Protein AF-A0A1J3GR93-F1 (afdb_monomer)

Solvent-accessible surface area (backbone atoms only — not comparable to full-atom values): 5992 Å² total; per-residue (Å²): 112,70,68,58,52,52,49,50,57,58,53,68,74,68,66,78,69,93,66,49,74,66,55,49,52,51,51,50,51,53,50,51,58,54,48,68,70,43,84,93,37,87,60,56,91,72,66,74,89,79,81,81,58,67,82,72,35,74,84,48,55,68,84,79,48,72,80,60,68,69,81,71,76,89,60,65,91,41,77,79,36,50,81,43,56,69,52,62,77,76,106

Radius of gyration: 19.02 Å; Cα contacts (8 Å, |Δi|>4): 25; chains: 1; bounding box: 36×36×48 Å

pLDDT: mean 72.53, std 13.61, range [43.25, 91.25]

Secondary structure (DSSP, 8-state):
-HHHHHHHHHHHTS------HHHHHHHHHHHHHHHHHSGGGTTGGG---PPPPHHHHSS-HHHHS-SS---SGGGTT-GGGHHHHHHHTT-

InterPro domains:
  IPR004158 Protein of unknown function DUF247, plant [PF03140] (49-91)
  IPR004158 Protein of unknown function DUF247, plant [PTHR31170] (22-90)

Sequence (91 aa):
FLTLMMRKKLQTQNQKPEETREEWVIWIKEKMEQVLRDEATTSWDKLCIYRVPHYLQENDKKSYFPQIVSLGPYHHGHEHLLPMDHHKWRA

Foldseek 3Di:
DVVVVVVVVVVVVPDDPPDDPVNVVVVVVVVVVVQVVPPVPPCVVVDDDDDDDPVVCPVPVPVRDDQEEDDDDPPPPDPNHVVCVVVVVVD

Structure (mmCIF, N/CA/C/O backbone):
data_AF-A0A1J3GR93-F1
#
_entry.id   AF-A0A1J3GR93-F1
#
loop_
_atom_site.group_PDB
_atom_site.id
_atom_site.type_symbol
_atom_site.label_atom_id
_atom_site.label_alt_id
_atom_site.label_comp_id
_atom_site.label_asym_id
_atom_site.label_entity_id
_atom_site.label_seq_id
_atom_site.pdbx_PDB_ins_code
_atom_site.Cartn_x
_atom_site.Cartn_y
_atom_site.Cartn_z
_atom_site.occupancy
_atom_site.B_iso_or_equiv
_atom_site.auth_seq_id
_atom_site.auth_comp_id
_atom_site.auth_asym_id
_atom_site.auth_atom_id
_atom_site.pdbx_PDB_model_num
ATOM 1 N N . PHE A 1 1 ? 23.641 22.801 31.674 1.00 57.09 1 PHE A N 1
ATOM 2 C CA . PHE A 1 1 ? 23.074 21.478 32.021 1.00 57.09 1 PHE A CA 1
ATOM 3 C C . PHE A 1 1 ? 21.774 21.165 31.274 1.00 57.09 1 PHE A C 1
ATOM 5 O O . PHE A 1 1 ? 21.748 20.164 30.568 1.00 57.09 1 PHE A O 1
ATOM 12 N N . LEU A 1 2 ? 20.741 22.018 31.324 1.00 45.84 2 LEU A N 1
ATOM 13 C CA . LEU A 1 2 ? 19.460 21.802 30.617 1.00 45.84 2 LEU A CA 1
ATOM 14 C C . LEU A 1 2 ? 19.587 21.581 29.097 1.00 45.84 2 LEU A C 1
ATOM 16 O O . LEU A 1 2 ? 18.989 20.658 28.554 1.00 45.84 2 LEU A O 1
ATOM 20 N N . THR A 1 3 ? 20.427 22.353 28.409 1.00 52.34 3 THR A N 1
ATOM 21 C CA . THR A 1 3 ? 20.661 22.222 26.959 1.00 52.34 3 THR A CA 1
ATOM 22 C C . THR A 1 3 ? 21.311 20.896 26.566 1.00 52.34 3 THR A C 1
ATOM 24 O O . THR A 1 3 ? 21.034 20.371 25.491 1.00 52.34 3 THR A O 1
ATOM 27 N N . LEU A 1 4 ? 22.144 20.320 27.438 1.00 55.59 4 LEU A N 1
ATOM 28 C CA . LEU A 1 4 ? 22.763 19.015 27.201 1.00 55.59 4 LEU A CA 1
ATOM 29 C C . LEU A 1 4 ? 21.732 17.885 27.342 1.00 55.59 4 LEU A C 1
ATOM 31 O O . LEU A 1 4 ? 21.758 16.935 26.564 1.00 55.59 4 LEU A O 1
ATOM 35 N N . MET A 1 5 ? 20.792 18.017 28.284 1.00 59.81 5 MET A N 1
ATOM 36 C CA . MET A 1 5 ? 19.685 17.068 28.439 1.00 59.81 5 MET A CA 1
ATOM 37 C C . MET A 1 5 ? 18.684 17.154 27.285 1.00 59.81 5 MET A C 1
ATOM 39 O O . MET A 1 5 ? 18.274 16.121 26.767 1.00 59.81 5 MET A O 1
ATOM 43 N N . MET A 1 6 ? 18.367 18.365 26.815 1.00 61.88 6 MET A N 1
ATOM 44 C CA . MET A 1 6 ? 17.535 18.584 25.623 1.00 61.88 6 MET A CA 1
ATOM 45 C C . MET A 1 6 ? 18.171 17.960 24.368 1.00 61.88 6 MET A C 1
ATOM 47 O O . MET A 1 6 ? 17.500 17.254 23.621 1.00 61.88 6 MET A O 1
ATOM 51 N N . ARG A 1 7 ? 19.486 18.147 24.167 1.00 53.78 7 ARG A N 1
ATOM 52 C CA . ARG A 1 7 ? 20.237 17.543 23.050 1.00 53.78 7 ARG A CA 1
ATOM 53 C C . ARG A 1 7 ? 20.288 16.018 23.128 1.00 53.78 7 ARG A C 1
ATOM 55 O O . ARG A 1 7 ? 20.063 15.369 22.113 1.00 53.78 7 ARG A O 1
ATOM 62 N N . LYS A 1 8 ? 20.506 15.444 24.319 1.00 51.50 8 LYS A N 1
ATOM 63 C CA . LYS A 1 8 ? 20.434 13.987 24.516 1.00 51.50 8 LYS A CA 1
ATOM 64 C C . LYS A 1 8 ? 19.043 13.442 24.195 1.00 51.50 8 LYS A C 1
ATOM 66 O O . LYS A 1 8 ? 18.969 12.430 23.510 1.00 51.50 8 LYS A O 1
ATOM 71 N N . LYS A 1 9 ? 17.971 14.125 24.621 1.00 51.94 9 LYS A N 1
ATOM 72 C CA . LYS A 1 9 ? 16.570 13.718 24.397 1.00 51.94 9 LYS A CA 1
ATOM 73 C C . LYS A 1 9 ? 16.163 13.761 22.916 1.00 51.94 9 LYS A C 1
ATOM 75 O O . LYS A 1 9 ? 15.435 12.889 22.460 1.00 51.94 9 LYS A O 1
ATOM 80 N N . LEU A 1 10 ? 16.678 14.733 22.157 1.00 52.84 10 LEU A N 1
ATOM 81 C CA . LEU A 1 10 ? 16.495 14.819 20.699 1.00 52.84 10 LEU A CA 1
ATOM 82 C C . LEU A 1 10 ? 17.309 13.757 19.939 1.00 52.84 10 LEU A C 1
ATOM 84 O O . LEU A 1 10 ? 16.848 13.239 18.929 1.00 52.84 10 LEU A O 1
ATOM 88 N N . GLN A 1 11 ? 18.500 13.399 20.432 1.00 49.50 11 GLN A N 1
ATOM 89 C CA . GLN A 1 11 ? 19.313 12.318 19.859 1.00 49.50 11 GLN A CA 1
ATOM 90 C C . GLN A 1 11 ? 18.739 10.925 20.155 1.00 49.50 11 GLN A C 1
ATOM 92 O O . GLN A 1 11 ? 18.854 10.042 19.311 1.00 49.50 11 GLN A O 1
ATOM 97 N N . THR A 1 12 ? 18.067 10.731 21.299 1.00 45.50 12 THR A N 1
ATOM 98 C CA . THR A 1 12 ? 17.422 9.443 21.633 1.00 45.50 12 THR A CA 1
ATOM 99 C C . THR A 1 12 ? 16.209 9.139 20.753 1.00 45.50 12 THR A C 1
ATOM 101 O O . THR A 1 12 ? 15.832 7.982 20.640 1.00 45.50 12 THR A O 1
ATOM 104 N N . GLN A 1 13 ? 15.605 10.145 20.112 1.00 45.56 13 GLN A N 1
ATOM 105 C CA . GLN A 1 13 ? 14.470 9.943 19.202 1.00 45.56 13 GLN A CA 1
ATOM 106 C C . GLN A 1 13 ? 14.864 9.575 17.762 1.00 45.56 13 GLN A C 1
ATOM 108 O O . GLN A 1 13 ? 13.994 9.179 16.999 1.00 45.56 13 GLN A O 1
ATOM 113 N N . ASN A 1 14 ? 16.144 9.682 17.385 1.00 44.09 14 ASN A N 1
ATOM 114 C CA . ASN A 1 14 ? 16.602 9.479 16.001 1.00 44.09 14 ASN A CA 1
ATOM 115 C C . ASN A 1 14 ? 17.547 8.280 15.820 1.00 44.09 14 ASN A C 1
ATOM 117 O O . ASN A 1 14 ? 18.182 8.144 14.775 1.00 44.09 14 ASN A O 1
ATOM 121 N N . GLN A 1 15 ? 17.664 7.401 16.814 1.00 43.25 15 GLN A N 1
ATOM 122 C CA . GLN A 1 15 ? 18.377 6.139 16.638 1.00 43.25 15 GLN A CA 1
ATOM 123 C C . GLN A 1 15 ? 17.406 5.102 16.081 1.00 43.25 15 GLN A C 1
ATOM 125 O O . GLN A 1 15 ? 16.623 4.523 16.827 1.00 43.25 15 GLN A O 1
ATOM 130 N N . LYS A 1 16 ? 17.449 4.899 14.760 1.00 47.31 16 LYS A N 1
ATOM 131 C CA . LYS A 1 16 ? 16.778 3.769 14.118 1.00 47.31 16 LYS A CA 1
ATOM 132 C C . LYS A 1 16 ? 17.508 2.485 14.546 1.00 47.31 16 LYS A C 1
ATOM 134 O O . LYS A 1 16 ? 18.706 2.386 14.266 1.00 47.31 16 LYS A O 1
ATOM 139 N N . PRO A 1 17 ? 16.850 1.552 15.252 1.00 46.09 17 PRO A N 1
ATOM 140 C CA . PRO A 1 17 ? 17.448 0.270 15.594 1.00 46.09 17 PRO A CA 1
ATOM 141 C C . PRO A 1 17 ? 17.775 -0.522 14.319 1.00 46.09 17 PRO A C 1
ATOM 143 O O . PRO A 1 17 ? 17.196 -0.291 13.253 1.00 46.09 17 PRO A O 1
ATOM 146 N N . GLU A 1 18 ? 18.696 -1.475 14.419 1.00 60.94 18 GLU A N 1
ATOM 147 C CA . GLU A 1 18 ? 18.769 -2.584 13.466 1.00 60.94 18 GLU A CA 1
ATOM 148 C C . GLU A 1 18 ? 17.526 -3.452 13.703 1.00 60.94 18 GLU A C 1
ATOM 150 O O . GLU A 1 18 ? 17.534 -4.365 14.516 1.00 60.94 18 GLU A O 1
ATOM 155 N N . GLU A 1 19 ? 16.407 -3.045 13.101 1.00 60.16 19 GLU A N 1
ATOM 156 C CA . GLU A 1 19 ? 15.084 -3.586 13.402 1.00 60.16 19 GLU A CA 1
ATOM 157 C C . GLU A 1 19 ? 14.892 -4.921 12.691 1.00 60.16 19 GLU A C 1
ATOM 159 O O . GLU A 1 19 ? 14.730 -4.993 11.467 1.00 60.16 19 GLU A O 1
ATOM 164 N N . THR A 1 20 ? 14.862 -5.994 13.474 1.00 76.00 20 THR A N 1
ATOM 165 C CA . THR A 1 20 ? 14.315 -7.261 12.995 1.00 76.00 20 THR A CA 1
ATOM 166 C C . THR A 1 20 ? 12.842 -7.069 12.619 1.00 76.00 20 THR A C 1
ATOM 168 O O . THR A 1 20 ? 12.134 -6.199 13.142 1.00 76.00 20 THR A O 1
ATOM 171 N N . ARG A 1 21 ? 12.345 -7.880 11.679 1.00 70.62 21 ARG A N 1
ATOM 172 C CA . ARG A 1 21 ? 10.949 -7.806 11.215 1.00 70.62 21 ARG A CA 1
ATOM 173 C C . ARG A 1 21 ? 9.969 -7.919 12.386 1.00 70.62 21 ARG A C 1
ATOM 175 O O . ARG A 1 21 ? 8.912 -7.292 12.369 1.00 70.62 21 ARG A O 1
ATOM 182 N N . GLU A 1 22 ? 10.319 -8.718 13.385 1.00 78.31 22 GLU A N 1
ATOM 183 C CA . GLU A 1 22 ? 9.554 -8.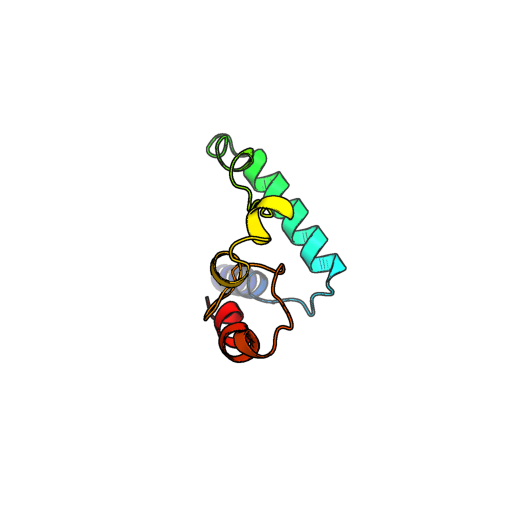950 14.602 1.00 78.31 22 GLU A CA 1
ATOM 184 C C . GLU A 1 22 ? 9.478 -7.690 15.471 1.00 78.31 22 GLU A C 1
ATOM 186 O O . GLU A 1 22 ? 8.382 -7.297 15.872 1.00 78.31 22 GLU A O 1
ATOM 191 N N . GLU A 1 23 ? 10.607 -7.017 15.704 1.00 79.94 23 GLU A N 1
ATOM 192 C CA . GLU A 1 23 ? 10.668 -5.770 16.477 1.00 79.94 23 GLU A CA 1
ATOM 193 C C . GLU A 1 23 ? 9.873 -4.650 15.807 1.00 79.94 23 GLU A C 1
ATOM 195 O O . GLU A 1 23 ? 9.096 -3.962 16.471 1.00 79.94 23 GLU A O 1
ATOM 200 N N . TRP A 1 24 ? 9.979 -4.520 14.481 1.00 76.75 24 TRP A N 1
ATOM 201 C CA . TRP A 1 24 ? 9.217 -3.524 13.728 1.00 76.75 24 TRP A CA 1
ATOM 202 C C . TRP A 1 24 ? 7.705 -3.769 13.810 1.00 76.75 24 TRP A C 1
ATOM 204 O O . TRP A 1 24 ? 6.920 -2.842 14.012 1.00 76.75 24 TRP A O 1
ATOM 214 N N . VAL A 1 25 ? 7.275 -5.033 13.717 1.00 77.06 25 VAL A N 1
ATOM 215 C CA . VAL A 1 25 ? 5.859 -5.404 13.866 1.00 77.06 25 VAL A CA 1
ATOM 216 C C . VAL A 1 25 ? 5.352 -5.112 15.280 1.00 77.06 25 VAL A C 1
ATOM 218 O O . VAL A 1 25 ? 4.224 -4.639 15.427 1.00 77.06 25 VAL A O 1
ATOM 221 N N . ILE A 1 26 ? 6.154 -5.380 16.315 1.00 82.06 26 ILE A N 1
ATOM 222 C CA . ILE A 1 26 ? 5.802 -5.070 17.709 1.00 82.06 26 ILE A CA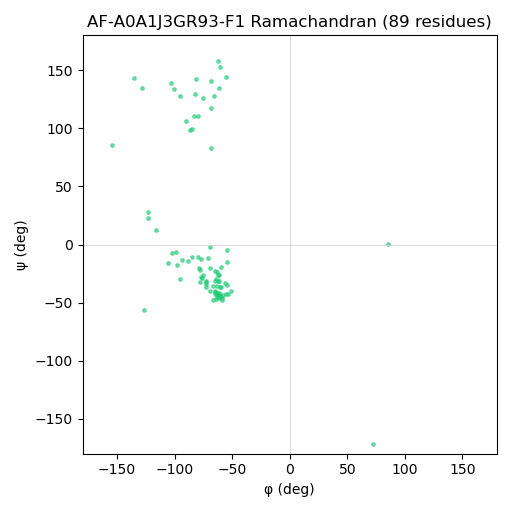 1
ATOM 223 C C . ILE A 1 26 ? 5.663 -3.556 17.893 1.00 82.06 26 ILE A C 1
ATOM 225 O O . ILE A 1 26 ? 4.648 -3.101 18.422 1.00 82.06 26 ILE A O 1
ATOM 229 N N . TRP A 1 27 ? 6.623 -2.778 17.391 1.00 83.31 27 TRP A N 1
ATOM 230 C CA . TRP A 1 27 ? 6.606 -1.319 17.473 1.00 83.31 27 TRP A CA 1
ATOM 231 C C . TRP A 1 27 ? 5.387 -0.706 16.773 1.00 83.31 27 TRP A C 1
ATOM 233 O O . TRP A 1 27 ? 4.708 0.145 17.349 1.00 83.31 27 TRP A O 1
ATOM 243 N N . ILE A 1 28 ? 5.047 -1.175 15.565 1.00 80.38 28 ILE A N 1
ATOM 244 C CA . ILE A 1 28 ? 3.839 -0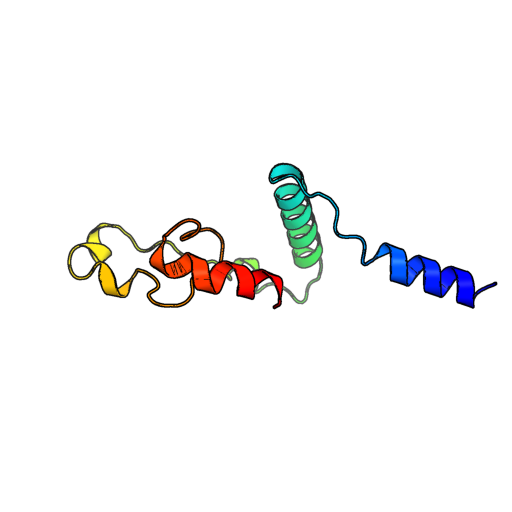.727 14.855 1.00 80.38 28 ILE A CA 1
ATOM 245 C C . ILE A 1 28 ? 2.591 -1.014 15.676 1.00 80.38 28 ILE A C 1
ATOM 247 O O . ILE A 1 28 ? 1.755 -0.128 15.832 1.00 80.38 28 ILE A O 1
ATOM 251 N N . LYS A 1 29 ? 2.458 -2.235 16.207 1.00 81.56 29 LYS A N 1
ATOM 252 C CA . LYS A 1 29 ? 1.298 -2.609 17.025 1.00 81.56 29 LYS A CA 1
ATOM 253 C C . LYS A 1 29 ? 1.169 -1.700 18.243 1.00 81.56 29 LYS A C 1
ATOM 255 O O . LYS A 1 29 ? 0.089 -1.181 18.496 1.00 81.56 29 LYS A O 1
ATOM 260 N N . GLU A 1 30 ? 2.266 -1.455 18.955 1.00 86.12 30 GLU A N 1
ATOM 261 C CA . GLU A 1 30 ? 2.268 -0.563 20.116 1.00 86.12 30 GLU A CA 1
ATOM 262 C C . GLU A 1 30 ? 1.865 0.869 19.737 1.00 86.12 30 GLU A C 1
ATOM 264 O O . GLU A 1 30 ? 1.080 1.508 20.442 1.00 86.12 30 GLU A O 1
ATOM 269 N N . LYS A 1 31 ? 2.359 1.373 18.599 1.00 81.56 31 LYS A N 1
ATOM 270 C CA . LYS A 1 31 ? 1.990 2.696 18.088 1.00 81.56 31 LYS A CA 1
ATOM 271 C C . LYS A 1 31 ? 0.521 2.783 17.694 1.00 81.56 31 LYS A C 1
ATOM 273 O O . LYS A 1 31 ? -0.111 3.782 18.021 1.00 81.56 31 LYS A O 1
ATOM 278 N N . MET A 1 32 ? -0.035 1.753 17.061 1.00 78.75 32 MET A N 1
ATOM 279 C CA . MET A 1 32 ? -1.464 1.696 16.743 1.00 78.75 32 MET A CA 1
ATOM 280 C C . MET A 1 32 ? -2.315 1.728 18.017 1.00 78.75 32 MET A C 1
ATOM 282 O O . MET A 1 32 ? -3.221 2.545 18.121 1.00 78.75 32 MET A O 1
ATOM 286 N N . GLU A 1 33 ? -1.963 0.932 19.027 1.00 81.75 33 GLU A N 1
ATOM 287 C CA . GLU A 1 33 ? -2.637 0.929 20.333 1.00 81.75 33 GLU A CA 1
ATOM 288 C C . GLU A 1 33 ? -2.567 2.289 21.046 1.00 81.75 33 GLU A C 1
ATOM 290 O O . GLU A 1 33 ? -3.514 2.697 21.714 1.00 81.75 33 GLU A O 1
ATOM 295 N N . GLN A 1 34 ? -1.446 3.012 20.923 1.00 79.31 34 GLN A N 1
ATOM 296 C CA . GLN A 1 34 ? -1.321 4.383 21.435 1.00 79.31 34 GLN A CA 1
ATOM 297 C C . GLN A 1 34 ? -2.290 5.337 20.728 1.00 79.31 34 GLN A C 1
ATOM 299 O O . GLN A 1 34 ? -2.970 6.098 21.407 1.00 79.31 34 GLN A O 1
ATOM 304 N N . VAL A 1 35 ? -2.386 5.255 19.398 1.00 70.12 35 VAL A N 1
ATOM 305 C CA . VAL A 1 35 ? -3.282 6.097 18.591 1.00 70.12 35 VAL A CA 1
ATOM 306 C C . VAL A 1 35 ? -4.749 5.855 18.953 1.00 70.12 35 VAL A C 1
ATOM 308 O O . VAL A 1 35 ? -5.467 6.822 19.167 1.00 70.12 35 VAL A O 1
ATOM 311 N N . LEU A 1 36 ? -5.179 4.598 19.106 1.00 68.50 36 LEU A N 1
ATOM 312 C CA . LEU A 1 36 ? -6.574 4.244 19.422 1.00 68.50 36 LEU A CA 1
ATOM 313 C C . LEU A 1 36 ? -7.063 4.754 20.784 1.00 68.50 36 LEU A C 1
ATOM 315 O O . LEU A 1 36 ? -8.266 4.911 20.989 1.00 68.50 36 LEU A O 1
ATOM 319 N N . ARG A 1 37 ? -6.147 5.012 21.724 1.00 72.94 37 ARG A N 1
ATOM 320 C CA . ARG A 1 37 ? -6.481 5.595 23.031 1.00 72.94 37 ARG A CA 1
ATOM 321 C C . ARG A 1 37 ? -6.725 7.104 22.971 1.00 72.94 37 ARG A C 1
ATOM 323 O O . ARG A 1 37 ? -7.408 7.623 23.852 1.00 72.94 37 ARG A O 1
ATOM 330 N N . ASP A 1 38 ? -6.213 7.794 21.953 1.00 69.69 38 ASP A N 1
ATOM 331 C CA . ASP A 1 38 ? -6.459 9.220 21.749 1.00 69.69 38 ASP A CA 1
ATOM 332 C C . ASP A 1 38 ? -7.804 9.410 21.018 1.00 69.69 38 ASP A C 1
ATOM 334 O O . ASP A 1 38 ? -7.946 9.102 19.836 1.00 69.69 38 ASP A O 1
ATOM 338 N N . GLU A 1 39 ? -8.806 9.956 21.714 1.00 57.81 39 GLU A N 1
ATOM 339 C CA . GLU A 1 39 ? -10.219 10.095 21.294 1.00 57.81 39 GLU A CA 1
ATOM 340 C C . GLU A 1 39 ? -10.441 10.809 19.935 1.00 57.81 39 GLU A C 1
ATOM 342 O O . GLU A 1 39 ? -11.494 10.678 19.308 1.00 57.81 39 GLU A O 1
ATOM 347 N N . ALA A 1 40 ? -9.425 11.501 19.408 1.00 57.62 40 ALA A N 1
ATOM 348 C CA . ALA A 1 40 ? -9.436 12.142 18.091 1.00 57.62 40 ALA A CA 1
ATOM 349 C C . ALA A 1 40 ? -9.442 11.159 16.892 1.00 57.62 40 ALA A C 1
ATOM 351 O O . ALA A 1 40 ? -9.475 11.597 15.740 1.00 57.62 40 ALA A O 1
ATOM 352 N N . THR A 1 41 ? -9.388 9.842 17.124 1.00 53.94 41 THR A N 1
ATOM 353 C CA . THR A 1 41 ? -9.026 8.843 16.100 1.00 53.94 41 THR A CA 1
ATOM 354 C C . THR A 1 41 ? -10.048 7.737 15.837 1.00 53.94 41 THR A C 1
ATOM 356 O O . THR A 1 41 ? -9.712 6.742 15.200 1.00 53.94 41 THR A O 1
ATOM 359 N N . THR A 1 42 ? -11.329 7.947 16.151 1.00 55.91 42 THR A N 1
ATOM 360 C CA . THR A 1 42 ? -12.440 7.027 15.788 1.00 55.91 42 THR A CA 1
ATOM 361 C C . THR A 1 42 ? -12.558 6.687 14.284 1.00 55.91 42 THR A C 1
ATOM 363 O O . THR A 1 42 ? -13.397 5.872 13.890 1.00 55.91 42 THR A O 1
ATOM 366 N N . SER A 1 43 ? -11.739 7.290 13.410 1.00 62.47 43 SER A N 1
ATOM 367 C CA . SER A 1 43 ? -11.683 6.984 11.976 1.00 62.47 43 SER A CA 1
ATOM 368 C C . SER A 1 43 ? -10.567 6.020 11.546 1.00 62.47 43 SER A C 1
ATOM 370 O O . SER A 1 43 ? -10.687 5.451 10.462 1.00 62.47 43 SER A O 1
ATOM 372 N N . TRP A 1 44 ? -9.522 5.780 12.350 1.00 63.12 44 TRP A N 1
ATOM 373 C CA . TRP A 1 44 ? -8.373 4.969 11.906 1.00 63.12 44 TRP A CA 1
ATOM 374 C C . TRP A 1 44 ? -8.660 3.468 11.899 1.00 63.12 44 TRP A C 1
ATOM 376 O O . TRP A 1 44 ? -8.176 2.778 11.007 1.00 63.12 44 TRP A O 1
ATOM 386 N N . ASP A 1 45 ? -9.552 2.983 12.767 1.00 62.81 45 ASP A N 1
ATOM 387 C CA . ASP A 1 45 ? -10.072 1.605 12.711 1.00 62.81 45 ASP A CA 1
ATOM 388 C C . ASP A 1 45 ? -10.788 1.282 11.389 1.00 62.81 45 ASP A C 1
ATOM 390 O O . ASP A 1 45 ? -10.956 0.121 11.021 1.00 62.81 45 ASP A O 1
ATOM 394 N N . LYS A 1 46 ? -11.212 2.315 10.649 1.00 63.88 46 LYS A N 1
ATOM 395 C CA . LYS A 1 46 ? -11.841 2.183 9.328 1.00 63.88 46 LYS A CA 1
ATOM 396 C C . LYS A 1 46 ? -10.832 2.290 8.183 1.00 63.88 46 LYS A C 1
ATOM 398 O O . LYS A 1 46 ? -11.177 1.966 7.047 1.00 63.88 46 LYS A O 1
ATOM 403 N N . LEU A 1 47 ? -9.603 2.741 8.445 1.00 68.44 47 LEU A N 1
ATOM 404 C CA . LEU A 1 47 ? -8.562 2.901 7.434 1.00 68.44 47 LEU A CA 1
ATOM 405 C C . LEU A 1 47 ? -7.834 1.575 7.233 1.00 68.44 47 LEU A C 1
ATOM 407 O O . LEU A 1 47 ? -6.948 1.188 7.986 1.00 68.44 47 LEU A O 1
ATOM 411 N N . CYS A 1 48 ? -8.219 0.867 6.180 1.00 70.56 48 CYS A N 1
ATOM 412 C CA . CYS A 1 48 ? -7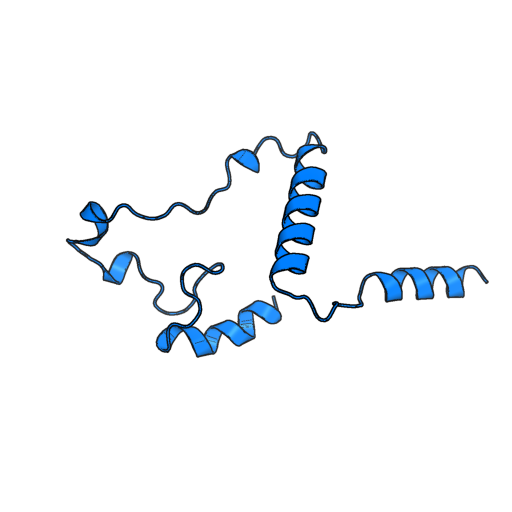.658 -0.428 5.835 1.00 70.56 48 CYS A CA 1
ATOM 413 C C . CYS A 1 48 ? -7.368 -0.512 4.335 1.00 70.56 48 CYS A C 1
ATOM 415 O O . CYS A 1 48 ? -8.099 0.013 3.495 1.00 70.56 48 CYS A O 1
ATOM 417 N N . ILE A 1 49 ? -6.263 -1.181 4.003 1.00 73.44 49 ILE A N 1
ATOM 418 C CA . ILE A 1 49 ? -5.901 -1.520 2.627 1.00 73.44 49 ILE A CA 1
ATOM 419 C C . ILE A 1 49 ? -6.517 -2.888 2.336 1.00 73.44 49 ILE A C 1
ATOM 421 O O . ILE A 1 49 ? -6.054 -3.908 2.848 1.00 73.44 49 ILE A O 1
ATOM 425 N N . TYR A 1 50 ? -7.580 -2.909 1.536 1.00 76.75 50 TYR A N 1
ATOM 426 C CA . TYR A 1 50 ? -8.274 -4.142 1.176 1.00 76.75 50 TYR A CA 1
ATOM 427 C C . TYR A 1 50 ? -7.563 -4.884 0.046 1.00 76.75 50 TYR A C 1
ATOM 429 O O . TYR A 1 50 ? -7.091 -4.285 -0.921 1.00 76.75 50 TYR A O 1
ATOM 437 N N . ARG A 1 51 ? -7.552 -6.218 0.131 1.00 81.94 51 ARG A N 1
ATOM 438 C CA . ARG A 1 51 ? -7.145 -7.077 -0.982 1.00 81.94 51 ARG A CA 1
ATOM 439 C C . ARG A 1 51 ? -8.323 -7.261 -1.933 1.00 81.94 51 ARG A C 1
ATOM 441 O O . ARG A 1 51 ? -9.407 -7.648 -1.506 1.00 81.94 51 ARG A O 1
ATOM 448 N N . VAL A 1 52 ? -8.095 -7.038 -3.224 1.00 85.62 52 VAL A N 1
ATOM 449 C CA . VAL A 1 52 ? -9.110 -7.264 -4.261 1.00 85.62 52 VAL A CA 1
ATOM 450 C C . VAL A 1 52 ? -9.424 -8.769 -4.345 1.00 85.62 52 VAL A C 1
ATOM 452 O O . VAL A 1 52 ? -8.489 -9.564 -4.468 1.00 85.62 52 VAL A O 1
ATOM 455 N N . PRO A 1 53 ? -10.695 -9.204 -4.274 1.00 89.50 53 PRO A N 1
ATOM 456 C CA . PRO A 1 53 ? -11.077 -10.603 -4.479 1.00 89.50 53 PRO A CA 1
ATOM 457 C C . PRO A 1 53 ? -10.597 -11.174 -5.821 1.00 89.50 53 PRO A C 1
ATOM 459 O O . PRO A 1 53 ? -10.610 -10.475 -6.831 1.00 89.50 53 PRO A O 1
ATOM 462 N N . HIS A 1 54 ? -10.215 -12.456 -5.851 1.00 88.06 54 HIS A N 1
ATOM 463 C CA . HIS A 1 54 ? -9.614 -13.084 -7.040 1.00 88.06 54 HIS A CA 1
ATOM 464 C C . HIS A 1 54 ? -10.515 -13.016 -8.280 1.00 88.06 54 HIS A C 1
ATOM 466 O O . HIS A 1 54 ? -10.049 -12.642 -9.350 1.00 88.06 54 HIS A O 1
ATOM 472 N N . TYR A 1 55 ? -11.812 -13.291 -8.119 1.00 91.25 55 TYR A N 1
ATOM 473 C CA . TYR A 1 55 ? -12.770 -13.298 -9.227 1.00 91.25 55 TYR A CA 1
ATOM 474 C C . TYR A 1 55 ? -12.922 -11.925 -9.908 1.00 91.25 55 TYR A C 1
ATOM 476 O O . TYR A 1 55 ? -13.243 -11.865 -11.087 1.00 91.25 55 TYR A O 1
ATOM 484 N N . LEU A 1 56 ? -12.657 -10.815 -9.202 1.00 89.75 56 LEU A N 1
ATOM 485 C CA . LEU A 1 56 ? -12.647 -9.475 -9.808 1.00 89.75 56 LEU A CA 1
ATOM 486 C C . LEU A 1 56 ? -11.369 -9.216 -10.613 1.00 89.75 56 LEU A C 1
ATOM 488 O O . LEU A 1 56 ? -11.385 -8.443 -11.565 1.00 89.75 56 LEU A O 1
ATOM 492 N N . GLN A 1 57 ? -10.263 -9.868 -10.250 1.00 88.00 57 GLN A N 1
ATOM 493 C CA . GLN A 1 57 ? -8.979 -9.707 -10.932 1.00 88.00 57 GLN A CA 1
ATOM 494 C C . GLN A 1 57 ? -8.901 -10.495 -12.244 1.00 88.00 57 GLN A C 1
ATOM 496 O O . GLN A 1 57 ? -8.051 -10.192 -13.075 1.00 88.00 57 GLN A O 1
ATOM 501 N N . GLU A 1 58 ? -9.742 -11.515 -12.441 1.00 87.00 58 GLU A N 1
ATOM 502 C CA . GLU A 1 58 ? -9.667 -12.421 -13.597 1.00 87.00 58 GLU A CA 1
ATOM 503 C C . GLU A 1 58 ? -9.830 -11.697 -14.938 1.00 87.00 58 GLU A C 1
ATOM 505 O O . GLU A 1 58 ? -9.117 -12.019 -15.890 1.00 87.00 58 GLU A O 1
ATOM 510 N N . ASN A 1 59 ? -10.691 -10.678 -14.985 1.00 86.12 59 ASN A N 1
ATOM 511 C CA . ASN A 1 59 ? -10.975 -9.918 -16.201 1.00 86.12 59 ASN A CA 1
ATOM 512 C C . ASN A 1 59 ? -9.880 -8.900 -16.548 1.00 86.12 59 ASN A C 1
ATOM 514 O O . ASN A 1 59 ? -9.648 -8.643 -17.727 1.00 86.12 59 ASN A O 1
ATOM 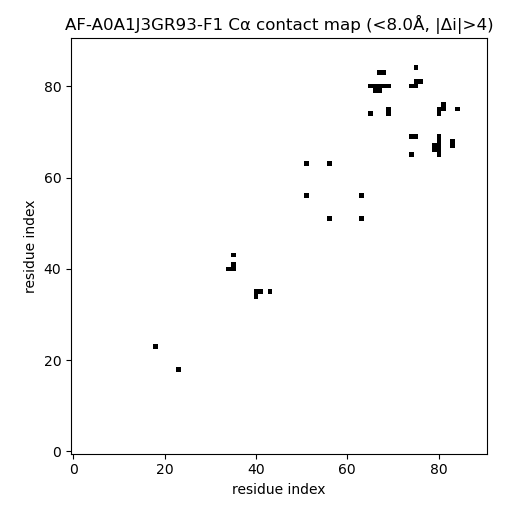518 N N . ASP A 1 60 ? -9.209 -8.324 -15.547 1.00 86.94 60 ASP A N 1
ATOM 519 C CA . ASP A 1 60 ? -8.113 -7.377 -15.760 1.00 86.94 60 ASP A CA 1
ATOM 520 C C . ASP A 1 60 ? -7.133 -7.358 -14.583 1.00 86.94 60 ASP A C 1
ATOM 522 O O . ASP A 1 60 ? -7.183 -6.517 -13.683 1.00 86.94 60 ASP A O 1
ATOM 526 N N . LYS A 1 61 ? -6.176 -8.284 -14.620 1.00 83.12 61 LYS A N 1
ATOM 527 C CA . LYS A 1 61 ? -5.137 -8.392 -13.590 1.00 83.12 61 LYS A CA 1
ATOM 528 C C . LYS A 1 61 ? -4.253 -7.146 -13.519 1.00 83.12 61 LYS A C 1
ATOM 530 O O . LYS A 1 61 ? -3.757 -6.820 -12.446 1.00 83.12 61 LYS A O 1
ATOM 535 N N . LYS A 1 62 ? -4.029 -6.449 -14.638 1.00 84.44 62 LYS A N 1
ATOM 536 C CA . LYS A 1 62 ? -3.082 -5.324 -14.689 1.00 84.44 62 LYS A CA 1
ATOM 537 C C . LYS A 1 62 ? -3.623 -4.096 -13.967 1.00 84.44 62 LYS A C 1
ATOM 539 O O . LYS A 1 62 ? -2.833 -3.385 -13.354 1.00 84.44 62 LYS A O 1
ATOM 544 N N . SER A 1 63 ? -4.941 -3.897 -13.972 1.00 87.50 63 SER A N 1
ATOM 545 C CA . SER A 1 63 ? -5.590 -2.783 -13.270 1.00 87.50 63 SER A CA 1
ATOM 546 C C . SER A 1 63 ? -5.448 -2.829 -11.747 1.00 87.50 63 SER A C 1
ATOM 548 O O . SER A 1 63 ? -5.532 -1.791 -11.094 1.00 87.50 63 SER A O 1
ATOM 550 N N . TYR A 1 64 ? -5.199 -4.005 -11.166 1.00 86.38 64 TYR A N 1
ATOM 551 C CA . TYR A 1 64 ? -5.07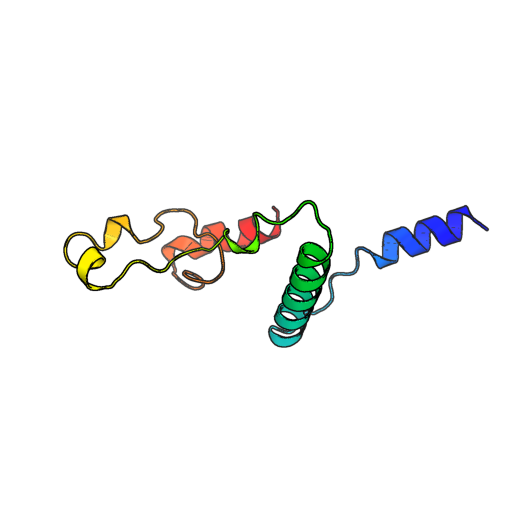6 -4.170 -9.713 1.00 86.38 64 TYR A CA 1
ATOM 552 C C . TYR A 1 64 ? -3.632 -4.291 -9.221 1.00 86.38 64 TYR A C 1
ATOM 554 O O . TYR A 1 64 ? -3.402 -4.276 -8.012 1.00 86.38 64 TYR A O 1
ATOM 562 N N . PHE A 1 65 ? -2.660 -4.394 -10.134 1.00 85.88 65 PHE A N 1
ATOM 563 C CA . PHE A 1 65 ? -1.244 -4.454 -9.787 1.00 85.88 65 PHE A CA 1
ATOM 564 C C . PHE A 1 65 ? -0.564 -3.094 -9.992 1.00 85.88 65 PHE A C 1
ATOM 566 O O . PHE A 1 65 ? -0.721 -2.475 -11.050 1.00 85.88 65 PHE A O 1
ATOM 573 N N . PRO A 1 66 ? 0.243 -2.631 -9.020 1.00 87.31 66 PRO A N 1
ATOM 574 C CA . PRO A 1 66 ? 0.985 -1.389 -9.159 1.00 87.31 66 PRO A CA 1
ATOM 575 C C . PRO A 1 66 ? 1.966 -1.478 -10.330 1.00 87.31 66 PRO A C 1
ATOM 577 O O . PRO A 1 66 ? 2.688 -2.466 -10.483 1.00 87.31 66 PRO A O 1
ATOM 580 N N . GLN A 1 67 ? 1.989 -0.423 -11.143 1.00 86.06 67 GLN A N 1
ATOM 581 C CA . GLN A 1 67 ? 2.855 -0.321 -12.323 1.00 86.06 67 GLN A CA 1
ATOM 582 C C . GLN A 1 67 ? 4.157 0.436 -12.033 1.00 86.06 67 GLN A C 1
ATOM 584 O O . GLN A 1 67 ? 5.168 0.178 -12.672 1.00 86.06 67 GLN A O 1
ATOM 589 N N . ILE A 1 68 ? 4.126 1.376 -11.080 1.00 84.19 68 ILE A N 1
ATOM 590 C CA . ILE A 1 68 ? 5.242 2.296 -10.797 1.00 84.19 68 ILE A CA 1
ATOM 591 C C . ILE A 1 68 ? 5.618 2.234 -9.316 1.00 84.19 68 ILE A C 1
ATOM 593 O O . ILE A 1 68 ? 6.755 1.945 -8.968 1.00 84.19 68 ILE A O 1
ATOM 597 N N . VAL A 1 69 ? 4.650 2.479 -8.431 1.00 82.06 69 VAL A N 1
ATOM 598 C CA . VAL A 1 69 ? 4.843 2.496 -6.976 1.00 82.06 69 VAL A CA 1
ATOM 599 C C . VAL A 1 69 ? 3.825 1.599 -6.300 1.00 82.06 69 VAL A C 1
ATOM 601 O O . VAL A 1 69 ? 2.633 1.665 -6.594 1.00 82.06 69 VAL A O 1
ATOM 604 N N . SER A 1 70 ? 4.290 0.783 -5.359 1.00 81.94 70 SER A N 1
ATOM 605 C CA . SER A 1 70 ? 3.429 0.046 -4.440 1.00 81.94 70 SER A CA 1
ATOM 606 C C . SER A 1 70 ? 3.415 0.697 -3.068 1.00 81.94 70 SER A C 1
ATOM 608 O O . SER A 1 70 ? 4.454 1.108 -2.555 1.00 81.94 70 SER A O 1
ATOM 610 N N . LEU A 1 71 ? 2.239 0.757 -2.453 1.00 75.50 71 LEU A N 1
ATOM 611 C CA . LEU A 1 71 ? 2.092 1.205 -1.075 1.00 75.50 71 LEU A CA 1
ATOM 612 C C . LEU A 1 71 ? 2.077 -0.018 -0.155 1.00 75.50 71 LEU A C 1
ATOM 614 O O . LEU A 1 71 ? 1.319 -0.965 -0.374 1.00 75.50 71 LEU A O 1
ATOM 618 N N . GLY A 1 72 ? 2.934 0.004 0.864 1.00 72.75 72 GLY A N 1
ATOM 619 C CA . GLY A 1 72 ? 3.030 -1.071 1.848 1.00 72.75 72 GLY A CA 1
ATOM 620 C C . GLY A 1 72 ? 3.683 -2.369 1.337 1.00 72.75 72 GLY A C 1
ATOM 621 O O . GLY A 1 72 ? 4.243 -2.413 0.238 1.00 72.75 72 GLY A O 1
ATOM 622 N N . PRO A 1 73 ? 3.642 -3.440 2.151 1.00 74.31 73 PRO A N 1
ATOM 623 C CA . PRO A 1 73 ? 4.434 -4.655 1.936 1.00 74.31 73 PRO A CA 1
ATOM 624 C C . PRO A 1 73 ? 3.854 -5.617 0.886 1.00 74.31 73 PRO A C 1
ATOM 626 O O . PRO A 1 73 ? 4.535 -6.553 0.482 1.00 74.31 73 PRO A O 1
ATOM 629 N N . TYR A 1 74 ? 2.613 -5.406 0.433 1.00 74.38 74 TYR A N 1
ATOM 630 C CA . TYR A 1 74 ? 1.874 -6.364 -0.405 1.00 74.38 74 TYR A CA 1
ATOM 631 C C . TYR A 1 74 ? 2.521 -6.683 -1.755 1.00 74.38 74 TYR A C 1
ATOM 633 O O . TYR A 1 74 ? 2.283 -7.757 -2.295 1.00 74.38 74 TYR A O 1
ATOM 641 N N . HIS A 1 75 ? 3.325 -5.768 -2.292 1.00 78.19 75 HIS A N 1
ATOM 642 C CA . HIS A 1 75 ? 3.988 -5.942 -3.586 1.00 78.19 75 HIS A CA 1
ATOM 643 C C . HIS A 1 75 ? 5.511 -5.819 -3.459 1.00 78.19 75 HIS A C 1
ATOM 645 O O . HIS A 1 75 ? 6.182 -5.369 -4.387 1.00 78.19 75 HIS A O 1
ATOM 651 N N . HIS A 1 76 ? 6.058 -6.144 -2.288 1.00 75.44 76 HIS A N 1
ATOM 652 C CA . HIS A 1 76 ? 7.499 -6.148 -2.082 1.00 75.44 76 HIS A CA 1
ATOM 653 C C . HIS A 1 76 ? 8.165 -7.279 -2.884 1.00 75.44 76 HIS A C 1
ATOM 655 O O . HIS A 1 76 ? 7.619 -8.376 -2.980 1.00 75.44 76 HIS A O 1
ATOM 661 N N . GLY A 1 77 ? 9.341 -7.009 -3.458 1.00 76.06 77 GLY A N 1
ATOM 662 C CA . GLY A 1 77 ? 10.141 -8.009 -4.174 1.00 76.06 77 GLY A CA 1
ATOM 663 C C . GLY A 1 77 ? 9.779 -8.223 -5.649 1.00 76.06 77 GLY A C 1
ATOM 664 O O . GLY A 1 77 ? 10.425 -9.027 -6.314 1.00 76.06 77 GLY A O 1
ATOM 665 N N . HIS A 1 78 ? 8.792 -7.503 -6.194 1.00 84.94 78 HIS A N 1
ATOM 666 C CA . HIS A 1 78 ? 8.542 -7.507 -7.638 1.00 84.94 78 HIS A CA 1
ATOM 667 C C . HIS A 1 78 ? 9.582 -6.660 -8.374 1.00 84.94 78 HIS A C 1
ATOM 669 O O . HIS A 1 78 ? 9.740 -5.477 -8.076 1.00 84.94 78 HIS A O 1
ATOM 675 N N . GLU A 1 79 ? 10.238 -7.254 -9.372 1.00 87.75 79 GLU A N 1
ATOM 676 C CA . GLU A 1 79 ? 11.370 -6.658 -10.091 1.00 87.75 79 GLU A CA 1
ATOM 677 C C . GLU A 1 79 ? 11.061 -5.265 -10.658 1.00 87.75 79 GLU A C 1
ATOM 679 O O . GLU A 1 79 ? 11.843 -4.333 -10.481 1.00 87.75 79 GLU A O 1
ATOM 684 N N . HIS A 1 80 ? 9.875 -5.083 -11.249 1.00 86.88 80 HIS A N 1
ATOM 685 C CA . HIS A 1 80 ? 9.461 -3.806 -11.841 1.00 86.88 80 HIS A CA 1
ATOM 686 C C . HIS A 1 80 ? 9.163 -2.703 -10.813 1.00 86.88 80 HIS A C 1
ATOM 688 O O . HIS A 1 80 ? 9.032 -1.543 -11.192 1.00 86.88 80 HIS A O 1
ATOM 694 N N . LEU A 1 81 ? 9.069 -3.041 -9.523 1.00 87.06 81 LEU A N 1
ATOM 695 C CA . LEU A 1 81 ? 8.802 -2.105 -8.422 1.00 87.06 81 LEU A CA 1
ATOM 696 C C . LEU A 1 81 ? 10.043 -1.809 -7.572 1.00 87.06 81 LEU A C 1
ATOM 698 O O . LEU A 1 81 ? 10.053 -0.811 -6.848 1.00 87.06 81 LEU A O 1
ATOM 702 N N . LEU A 1 82 ? 11.097 -2.625 -7.687 1.00 86.06 82 LEU A N 1
ATOM 703 C CA . LEU A 1 82 ? 12.358 -2.450 -6.957 1.00 86.06 82 LEU A CA 1
ATOM 704 C C . L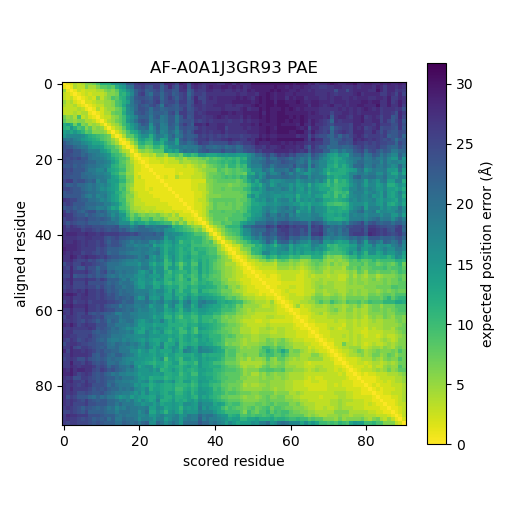EU A 1 82 ? 12.960 -1.043 -7.081 1.00 86.06 82 LEU A C 1
ATOM 706 O O . LEU A 1 82 ? 13.418 -0.527 -6.058 1.00 86.06 82 LEU A O 1
ATOM 710 N N . PRO A 1 83 ? 12.939 -0.369 -8.256 1.00 87.00 83 PRO A N 1
ATOM 711 C CA . PRO A 1 83 ? 13.497 0.978 -8.365 1.00 87.00 83 PRO A CA 1
ATOM 712 C C . PRO A 1 83 ? 12.869 1.962 -7.372 1.00 87.00 83 PRO A C 1
ATOM 714 O O . PRO A 1 83 ? 13.551 2.843 -6.852 1.00 87.00 83 PRO A O 1
ATOM 717 N N . MET A 1 84 ? 11.582 1.785 -7.062 1.00 85.25 84 MET A N 1
ATOM 718 C CA . MET A 1 84 ? 10.852 2.659 -6.150 1.00 85.25 84 MET A CA 1
ATOM 719 C C . MET A 1 84 ? 10.952 2.247 -4.681 1.00 85.25 84 MET A C 1
ATOM 721 O O . MET A 1 84 ? 10.669 3.071 -3.811 1.00 85.25 84 MET A O 1
ATOM 725 N N . ASP A 1 85 ? 11.406 1.034 -4.369 1.00 79.94 85 ASP A N 1
ATOM 726 C CA . ASP A 1 85 ? 11.546 0.582 -2.980 1.00 79.94 85 ASP A CA 1
ATOM 727 C C . ASP A 1 85 ? 12.576 1.421 -2.202 1.00 79.94 85 ASP A C 1
ATOM 729 O O . ASP A 1 85 ? 12.336 1.771 -1.047 1.00 79.94 85 ASP A O 1
ATOM 733 N N . HIS A 1 86 ? 13.664 1.866 -2.844 1.00 79.00 86 HIS A N 1
ATOM 734 C CA . HIS A 1 86 ? 14.635 2.779 -2.219 1.00 79.00 86 HIS A CA 1
ATOM 735 C C . HIS A 1 86 ? 14.025 4.152 -1.873 1.00 79.00 86 HIS A C 1
ATOM 737 O O . HIS A 1 86 ? 14.439 4.816 -0.924 1.00 79.00 86 HIS A O 1
ATOM 743 N N . HIS A 1 87 ? 13.021 4.601 -2.631 1.00 81.31 87 HIS A N 1
ATOM 744 C CA . HIS A 1 87 ? 12.362 5.884 -2.386 1.00 81.31 87 HIS A CA 1
ATOM 745 C C . HIS A 1 87 ? 11.417 5.839 -1.183 1.00 81.31 87 HIS A C 1
ATOM 747 O O . HIS A 1 87 ? 11.237 6.868 -0.539 1.00 81.31 87 HIS A O 1
ATOM 753 N N . LYS A 1 88 ? 10.874 4.664 -0.837 1.00 76.88 88 LYS A N 1
ATOM 754 C CA . LYS A 1 88 ? 9.986 4.491 0.325 1.00 76.88 88 LYS A CA 1
ATOM 755 C C . LYS A 1 88 ? 10.676 4.833 1.643 1.00 76.88 88 LYS A C 1
ATOM 757 O O . LYS A 1 88 ? 10.029 5.333 2.549 1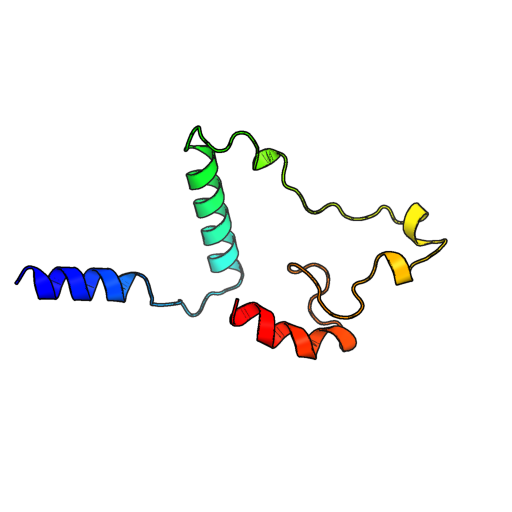.00 76.88 88 LYS A O 1
ATOM 762 N N . TRP A 1 89 ? 11.986 4.603 1.731 1.00 68.62 89 TRP A N 1
ATOM 763 C CA . TRP A 1 89 ? 12.786 4.901 2.922 1.00 68.62 89 TRP A CA 1
ATOM 764 C C . TRP A 1 89 ? 13.138 6.379 3.097 1.00 68.62 89 TRP A C 1
ATOM 766 O O . TRP A 1 89 ? 13.651 6.755 4.147 1.00 68.62 89 TRP A O 1
ATOM 776 N N . ARG A 1 90 ? 12.919 7.205 2.067 1.00 73.50 90 ARG A N 1
ATOM 777 C CA . ARG A 1 90 ? 13.219 8.644 2.091 1.00 73.50 90 ARG A CA 1
ATOM 778 C C . ARG A 1 90 ? 11.995 9.516 2.383 1.00 73.50 90 ARG A C 1
ATOM 780 O O . ARG A 1 90 ? 12.160 10.730 2.462 1.00 73.50 90 ARG A O 1
ATOM 787 N N . ALA A 1 91 ? 10.809 8.911 2.445 1.00 60.16 91 ALA A N 1
ATOM 788 C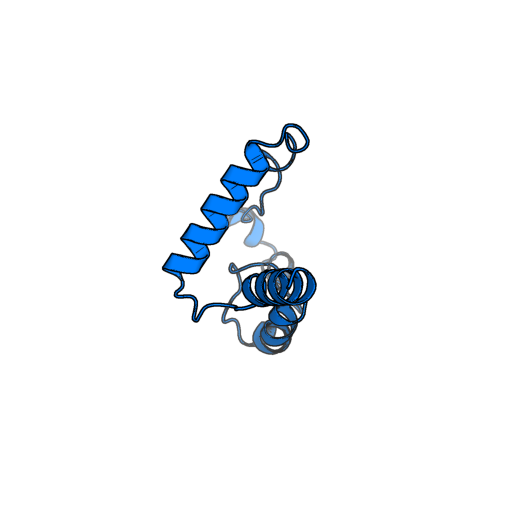 CA . ALA A 1 91 ? 9.531 9.578 2.670 1.00 60.16 91 ALA A CA 1
ATOM 789 C C . ALA A 1 91 ? 9.197 9.679 4.162 1.00 60.16 91 ALA A C 1
ATOM 791 O O . ALA A 1 91 ? 9.616 8.773 4.918 1.00 60.16 91 ALA A O 1
#

Organism: Noccaea caerulescens (NCBI:txid107243)

Mean predicted aligned error: 14.35 Å